Protein AF-A0A367FUD3-F1 (afdb_monomer_lite)

Foldseek 3Di:
DQCLQVVVVVGHDQDDADALVRVLVCCVPRVDQEDEDDDDAEPVVQLVSLVVSDVSNPPDDHAYEYEYQDYDPVCVVPPSPSHQYYDYNPDDSLRVNVRVVCVVVPHRDYDNPPPVPDPDPDDPPDDDDDDPVPDDPVRVVVQCQDACDRNGVHDPD

Secondary structure (DSSP, 8-state):
-HHHHHTTSS-------SSHHHHHHHHHHH--SEEEEEEEEEHHHHHHHHHHHHHHTTTSPPEEEEEEEE--GGGTSS--TT--EEEETT--HHHHHHHHHHHHTT--EE-----S----PPP-TT-PPPPGGG--HHHHHHHTTSSSSSTTS----

Structure (mmCIF, N/CA/C/O backbone):
data_AF-A0A367FUD3-F1
#
_entry.id   AF-A0A367FUD3-F1
#
loop_
_atom_site.group_PDB
_atom_site.id
_atom_site.type_symbol
_atom_site.label_atom_id
_atom_site.label_alt_id
_atom_site.label_comp_id
_atom_site.label_asym_id
_atom_site.label_entity_id
_atom_site.label_seq_id
_atom_site.pdbx_PDB_ins_code
_atom_site.Cartn_x
_atom_site.Cartn_y
_atom_site.Cartn_z
_atom_site.occupancy
_atom_site.B_iso_or_equiv
_atom_site.auth_seq_id
_atom_site.auth_comp_id
_atom_site.auth_asym_id
_atom_site.auth_atom_id
_atom_site.pdbx_PDB_model_num
ATOM 1 N N . MET A 1 1 ? 0.671 11.558 -5.535 1.00 68.06 1 MET A N 1
ATOM 2 C CA . MET A 1 1 ? -0.085 10.307 -5.285 1.00 68.06 1 MET A CA 1
ATOM 3 C C . MET A 1 1 ? -1.572 10.457 -5.593 1.00 68.06 1 MET A C 1
ATOM 5 O O . MET A 1 1 ? -2.072 9.746 -6.448 1.00 68.06 1 MET A O 1
ATOM 9 N N . LYS A 1 2 ? -2.282 11.389 -4.944 1.00 67.62 2 LYS A N 1
ATOM 10 C CA . LYS A 1 2 ? -3.744 11.531 -5.048 1.00 67.62 2 LYS A CA 1
ATOM 11 C C . LYS A 1 2 ? -4.297 11.716 -6.465 1.00 67.62 2 LYS A C 1
ATOM 13 O O . LYS A 1 2 ? -5.156 10.942 -6.870 1.00 67.62 2 LYS A O 1
ATOM 18 N N . GLU A 1 3 ? -3.758 12.665 -7.227 1.00 66.94 3 GLU A N 1
ATOM 19 C CA . GLU A 1 3 ? -4.158 12.931 -8.621 1.00 66.94 3 GLU A CA 1
ATOM 20 C C . GLU A 1 3 ? -3.996 11.678 -9.498 1.00 66.94 3 GLU A C 1
ATOM 22 O O . GLU A 1 3 ? -4.928 11.269 -10.186 1.00 66.94 3 GLU A O 1
ATOM 27 N N . ILE A 1 4 ? -2.857 10.985 -9.358 1.00 69.19 4 ILE A N 1
ATOM 28 C CA . ILE A 1 4 ? -2.559 9.713 -10.033 1.00 69.19 4 ILE A CA 1
ATOM 29 C C . ILE A 1 4 ? -3.634 8.648 -9.761 1.00 69.19 4 ILE A C 1
ATOM 31 O O . ILE A 1 4 ? -3.933 7.867 -10.660 1.00 69.19 4 ILE A O 1
ATOM 35 N N . VAL A 1 5 ? -4.232 8.592 -8.570 1.00 71.12 5 VAL A N 1
ATOM 36 C CA . VAL A 1 5 ? -5.316 7.637 -8.283 1.00 71.12 5 VAL A CA 1
ATOM 37 C C . VAL A 1 5 ? -6.657 8.145 -8.827 1.00 71.12 5 VAL A C 1
ATOM 39 O O . VAL A 1 5 ? -7.367 7.393 -9.490 1.00 71.12 5 VAL A O 1
ATOM 42 N N . GLN A 1 6 ? -6.988 9.420 -8.601 1.00 72.94 6 GLN A N 1
ATOM 43 C CA . GLN A 1 6 ? -8.298 9.997 -8.937 1.00 72.94 6 GLN A CA 1
ATOM 44 C C . GLN A 1 6 ? -8.560 10.122 -10.449 1.00 72.94 6 GLN A C 1
ATOM 46 O O . GLN A 1 6 ? -9.694 9.938 -10.885 1.00 72.94 6 GLN A O 1
ATOM 51 N N . GLU A 1 7 ? -7.527 10.364 -11.263 1.00 70.94 7 GLU A N 1
ATOM 52 C CA . GLU A 1 7 ? -7.611 10.380 -12.737 1.00 70.94 7 GLU A CA 1
ATOM 53 C C . GLU A 1 7 ? -8.183 9.090 -13.352 1.00 70.94 7 GLU A C 1
ATOM 55 O O . GLU A 1 7 ? -8.659 9.107 -14.486 1.00 70.94 7 GLU A O 1
ATOM 60 N N . ALA A 1 8 ? -8.106 7.960 -12.644 1.00 68.06 8 ALA A N 1
ATOM 61 C CA . ALA A 1 8 ? -8.530 6.666 -13.167 1.00 68.06 8 ALA A CA 1
ATOM 62 C C . ALA A 1 8 ? -10.063 6.510 -13.250 1.00 68.06 8 ALA A C 1
ATOM 64 O O . ALA A 1 8 ? -10.551 5.676 -14.012 1.00 68.06 8 ALA A O 1
ATOM 65 N N . GLY A 1 9 ? -10.821 7.308 -12.487 1.00 73.75 9 GLY A N 1
ATOM 66 C CA . GLY A 1 9 ? -12.289 7.312 -12.461 1.00 73.75 9 GLY A CA 1
ATOM 67 C C . GLY A 1 9 ? -12.947 6.133 -11.730 1.00 73.75 9 GLY A C 1
ATOM 68 O O . GLY A 1 9 ? -14.081 6.264 -11.279 1.00 73.75 9 GLY A O 1
ATOM 69 N N . ASP A 1 10 ? -12.243 5.011 -11.562 1.00 80.81 10 ASP A N 1
ATOM 70 C CA . ASP A 1 10 ? -12.687 3.812 -10.838 1.00 80.81 10 ASP A CA 1
ATOM 71 C C . ASP A 1 10 ? -12.160 3.721 -9.393 1.00 80.81 10 ASP A C 1
ATOM 73 O O . ASP A 1 10 ? -12.463 2.764 -8.685 1.00 80.81 10 ASP A O 1
ATOM 77 N N . MET A 1 11 ? -11.382 4.709 -8.937 1.00 84.75 11 MET A N 1
ATOM 78 C CA . MET A 1 11 ? -10.763 4.742 -7.607 1.00 84.75 11 MET A CA 1
ATOM 79 C C . MET A 1 11 ? -10.906 6.120 -6.949 1.00 84.75 11 MET A C 1
ATOM 81 O O . MET A 1 11 ? -10.708 7.154 -7.587 1.00 84.75 11 MET A O 1
ATOM 85 N N . ALA A 1 12 ? -11.197 6.137 -5.645 1.00 87.12 12 ALA A N 1
ATOM 86 C CA . ALA A 1 12 ? -11.347 7.355 -4.851 1.00 87.12 12 ALA A CA 1
ATOM 87 C C . ALA A 1 12 ? -10.403 7.351 -3.640 1.00 87.12 12 ALA A C 1
ATOM 89 O O . ALA A 1 12 ? -10.393 6.414 -2.846 1.00 87.12 12 ALA A O 1
ATOM 90 N N . VAL A 1 13 ? -9.633 8.429 -3.472 1.00 90.69 13 VAL A N 1
ATOM 91 C CA . VAL A 1 13 ? -8.806 8.649 -2.276 1.00 90.69 13 VAL A CA 1
ATOM 92 C C . VAL A 1 13 ? -9.692 9.220 -1.171 1.00 90.69 13 VAL A C 1
ATOM 94 O O . VAL A 1 13 ? -10.106 10.377 -1.252 1.00 90.69 13 VAL A O 1
ATOM 97 N N . THR A 1 14 ? -9.999 8.403 -0.163 1.00 91.94 14 THR A N 1
ATOM 98 C CA . THR A 1 14 ? -10.880 8.762 0.963 1.00 91.94 14 THR A CA 1
ATOM 99 C C . THR A 1 14 ? -10.187 9.608 2.031 1.00 91.94 14 THR A C 1
ATOM 101 O O . THR A 1 14 ? -10.852 10.381 2.717 1.00 91.94 14 THR A O 1
ATOM 104 N N . GLY A 1 15 ? -8.862 9.505 2.152 1.00 90.62 15 GLY A N 1
ATOM 105 C CA . GLY A 1 15 ? -8.055 10.267 3.100 1.00 90.62 15 GLY A CA 1
ATOM 106 C C . GLY A 1 15 ? -6.560 10.201 2.789 1.00 90.62 15 GLY A C 1
ATOM 107 O O . GLY A 1 15 ? -6.121 9.444 1.924 1.00 90.62 15 GLY A O 1
ATOM 108 N N . GLU A 1 16 ? -5.791 11.015 3.504 1.00 91.19 16 GLU A N 1
ATOM 109 C CA . GLU A 1 16 ? -4.328 11.086 3.476 1.00 91.19 16 GLU A CA 1
ATOM 110 C C . GLU A 1 16 ? -3.857 11.179 4.932 1.00 91.19 16 GLU A C 1
ATOM 112 O O . GLU A 1 16 ? -4.490 11.888 5.717 1.00 91.19 16 GLU A O 1
ATOM 117 N N . THR A 1 17 ? -2.795 10.460 5.303 1.00 91.25 17 THR A N 1
ATOM 118 C CA . THR A 1 17 ? -2.336 10.348 6.700 1.00 91.25 17 THR A CA 1
ATOM 119 C C . THR A 1 17 ? -0.822 10.507 6.819 1.00 91.25 17 THR A C 1
ATOM 121 O O . THR A 1 17 ? -0.082 10.150 5.902 1.00 91.25 17 THR A O 1
ATOM 124 N N . THR A 1 18 ? -0.345 11.072 7.934 1.00 88.06 18 THR A N 1
ATOM 125 C CA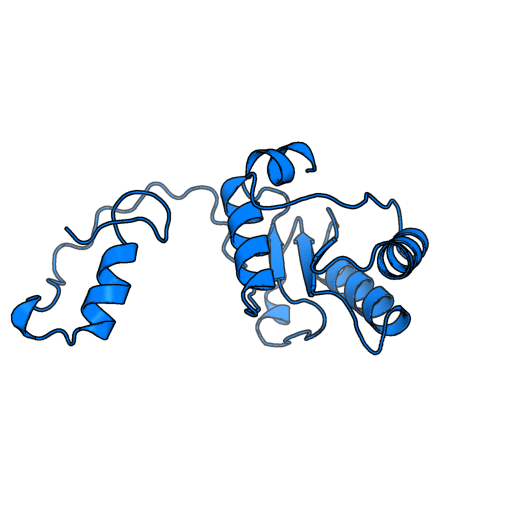 . THR A 1 18 ? 1.074 11.470 8.088 1.00 88.06 18 THR A CA 1
ATOM 126 C C . THR A 1 18 ? 1.943 10.502 8.887 1.00 88.06 18 THR A C 1
ATOM 128 O O . THR A 1 18 ? 3.165 10.539 8.763 1.00 88.06 18 THR A O 1
ATOM 131 N N . ASP A 1 19 ? 1.345 9.650 9.720 1.00 89.12 19 ASP A N 1
ATOM 132 C CA . ASP A 1 19 ? 2.063 8.720 10.600 1.00 89.12 19 ASP A CA 1
ATOM 133 C C . ASP A 1 19 ? 1.232 7.469 10.937 1.00 89.12 19 ASP A C 1
ATOM 135 O O . ASP A 1 19 ? 0.085 7.320 10.512 1.00 89.12 19 ASP A O 1
ATOM 139 N N . THR A 1 20 ? 1.811 6.538 11.704 1.00 89.62 20 THR A N 1
ATOM 140 C CA . THR A 1 20 ? 1.168 5.271 12.086 1.00 89.62 20 THR A CA 1
ATOM 141 C C . THR A 1 20 ? -0.135 5.462 12.871 1.00 89.62 20 THR A C 1
ATOM 143 O O . THR A 1 20 ? -1.104 4.755 12.609 1.00 89.62 20 THR A O 1
ATOM 146 N N . ALA A 1 21 ? -0.170 6.373 13.847 1.00 91.31 21 ALA A N 1
ATOM 147 C CA . ALA A 1 21 ? -1.327 6.575 14.718 1.00 91.31 21 ALA A CA 1
ATOM 148 C C . ALA A 1 21 ? -2.455 7.299 13.975 1.00 91.31 21 ALA A C 1
ATOM 150 O O . ALA A 1 21 ? -3.621 6.916 14.091 1.00 91.31 21 ALA A O 1
ATOM 151 N N . ASP A 1 22 ? -2.097 8.284 13.152 1.00 93.44 22 ASP A N 1
ATOM 152 C CA . ASP A 1 22 ? -3.022 8.943 12.236 1.00 93.44 22 ASP A CA 1
ATOM 153 C C . ASP A 1 22 ? -3.593 7.965 11.195 1.00 93.44 22 ASP A C 1
ATOM 155 O O . ASP A 1 22 ? -4.796 7.950 10.950 1.00 93.44 22 ASP A O 1
ATOM 159 N N . THR A 1 23 ? -2.770 7.051 10.671 1.00 93.12 23 THR A N 1
ATOM 160 C CA . THR A 1 23 ? -3.212 5.984 9.757 1.00 93.12 23 THR A CA 1
ATOM 161 C C . THR A 1 23 ? -4.172 5.005 10.436 1.00 93.12 23 THR A C 1
ATOM 163 O O . THR A 1 23 ? -5.208 4.669 9.866 1.00 93.12 23 THR A O 1
ATOM 166 N N . ILE A 1 24 ? -3.897 4.591 11.677 1.00 93.81 24 ILE A N 1
ATOM 167 C CA . ILE A 1 24 ? -4.809 3.743 12.464 1.00 93.81 24 ILE A CA 1
ATOM 168 C C . ILE A 1 24 ? -6.160 4.445 12.690 1.00 93.81 24 ILE A C 1
ATOM 170 O O . ILE A 1 24 ? -7.206 3.804 12.575 1.00 93.81 24 ILE A O 1
ATOM 174 N N . ARG A 1 25 ? -6.159 5.757 12.969 1.00 94.19 25 ARG A N 1
ATOM 175 C CA . ARG A 1 25 ? -7.384 6.568 13.057 1.00 94.19 25 ARG A CA 1
ATOM 176 C C . ARG A 1 25 ? -8.114 6.621 11.714 1.00 94.19 25 ARG A C 1
ATOM 178 O O . ARG A 1 25 ? -9.277 6.244 11.655 1.00 94.19 25 ARG A O 1
ATOM 185 N N . GLY A 1 26 ? -7.429 7.007 10.637 1.00 94.31 26 GLY A N 1
ATOM 186 C CA . GLY A 1 26 ? -8.008 7.106 9.296 1.00 94.31 26 GLY A CA 1
ATOM 187 C C . GLY A 1 26 ? -8.626 5.793 8.810 1.00 94.31 26 GLY A C 1
ATOM 188 O O . GLY A 1 26 ? -9.702 5.808 8.222 1.00 94.31 26 GLY A O 1
ATOM 189 N N . ILE A 1 27 ? -8.018 4.643 9.124 1.00 95.00 27 ILE A N 1
ATOM 190 C CA . ILE A 1 27 ? -8.601 3.328 8.821 1.00 95.00 27 ILE A CA 1
ATOM 191 C C . ILE A 1 27 ? -9.906 3.101 9.597 1.00 95.00 27 ILE A C 1
ATOM 193 O O . ILE A 1 27 ? -10.892 2.663 9.006 1.00 95.00 27 ILE A O 1
ATOM 197 N N . ARG A 1 28 ? -9.928 3.403 10.902 1.00 93.62 28 ARG A N 1
ATOM 198 C CA . ARG A 1 28 ? -11.116 3.228 11.758 1.00 93.62 28 ARG A CA 1
ATOM 199 C C . ARG A 1 28 ? -12.259 4.171 11.352 1.00 93.62 28 ARG A C 1
ATOM 201 O O . ARG A 1 28 ? -13.405 3.733 11.311 1.00 93.62 28 ARG A O 1
ATOM 208 N N . ASP A 1 29 ? -11.944 5.417 11.001 1.00 94.38 29 ASP A N 1
ATOM 209 C CA . ASP A 1 29 ? -12.929 6.460 10.685 1.00 94.38 29 ASP A CA 1
ATOM 210 C C . ASP A 1 29 ? -13.456 6.377 9.237 1.00 94.38 29 ASP A C 1
ATOM 212 O O . ASP A 1 29 ? -14.630 6.655 8.994 1.00 94.38 29 ASP A O 1
ATOM 216 N N . LEU A 1 30 ? -12.610 5.994 8.268 1.00 93.75 30 LEU A N 1
ATOM 217 C CA . LEU A 1 30 ? -12.943 5.995 6.832 1.00 93.75 30 LEU A CA 1
ATOM 218 C C . LEU A 1 30 ? -13.220 4.599 6.252 1.00 93.75 30 LEU A C 1
ATOM 220 O O . LEU A 1 30 ? -13.741 4.509 5.143 1.00 93.75 30 LEU A O 1
ATOM 224 N N . SER A 1 31 ? -12.861 3.522 6.964 1.00 92.06 31 SER A N 1
ATOM 225 C CA . SER A 1 31 ? -12.999 2.120 6.518 1.00 92.06 31 SER A CA 1
ATOM 226 C C . SER A 1 31 ? -12.535 1.855 5.065 1.00 92.06 31 SER A C 1
ATOM 228 O O . SER A 1 31 ? -13.301 1.301 4.273 1.00 92.06 31 SER A O 1
ATOM 230 N N . PRO A 1 32 ? -11.305 2.253 4.675 1.00 93.25 32 PRO A N 1
ATOM 231 C CA . PRO A 1 32 ? -10.805 2.067 3.315 1.00 93.25 32 PRO A CA 1
ATOM 232 C C . PRO A 1 32 ? -10.607 0.580 2.985 1.00 93.25 32 PRO A C 1
ATOM 234 O O . PRO A 1 32 ? -10.203 -0.202 3.840 1.00 93.25 32 PRO A O 1
ATOM 237 N N . GLU A 1 33 ? -10.812 0.187 1.726 1.00 90.94 33 GLU A N 1
ATOM 238 C CA . GLU A 1 33 ? -10.506 -1.179 1.265 1.00 90.94 33 GLU A CA 1
ATOM 239 C C . GLU A 1 33 ? -8.993 -1.437 1.178 1.00 90.94 33 GLU A C 1
ATOM 241 O O . GLU A 1 33 ? -8.513 -2.536 1.474 1.00 90.94 33 GLU A O 1
ATOM 246 N N . ILE A 1 34 ? -8.241 -0.415 0.751 1.00 92.25 34 ILE A N 1
ATOM 247 C CA . ILE A 1 34 ? -6.805 -0.471 0.469 1.00 92.25 34 ILE A CA 1
ATOM 248 C C . ILE A 1 34 ? -6.115 0.734 1.109 1.00 92.25 34 ILE A C 1
ATOM 250 O O . ILE A 1 34 ? -6.594 1.862 0.999 1.00 92.25 34 ILE A O 1
ATOM 254 N N . VAL A 1 35 ? -4.960 0.499 1.732 1.00 93.88 35 VAL A N 1
ATOM 255 C CA . VAL A 1 35 ? -4.078 1.537 2.280 1.00 93.88 35 VAL A CA 1
ATOM 256 C C . VAL A 1 35 ? -2.729 1.460 1.578 1.00 93.88 35 VAL A C 1
ATOM 258 O O . VAL A 1 35 ? -2.054 0.434 1.630 1.00 93.88 35 VAL A O 1
ATOM 261 N N . VAL A 1 36 ? -2.324 2.552 0.931 1.00 91.38 36 VAL A N 1
ATOM 262 C CA . VAL A 1 36 ? -1.001 2.673 0.305 1.00 91.38 36 VAL A CA 1
ATOM 263 C C . VAL A 1 36 ? -0.041 3.294 1.319 1.00 91.38 36 VAL A C 1
ATOM 265 O O . VAL A 1 36 ? -0.261 4.421 1.754 1.00 91.38 36 VAL A O 1
ATOM 268 N N . THR A 1 37 ? 1.004 2.568 1.718 1.00 87.56 37 THR A N 1
ATOM 269 C CA . THR A 1 37 ? 1.973 3.006 2.736 1.00 87.56 37 THR A CA 1
ATOM 270 C C . THR A 1 37 ? 3.316 3.349 2.100 1.00 87.56 37 THR A C 1
ATOM 272 O O . THR A 1 37 ? 3.950 2.480 1.502 1.00 87.56 37 THR A O 1
ATOM 275 N N . GLY A 1 38 ? 3.783 4.584 2.277 1.00 74.56 38 GLY A N 1
ATOM 276 C CA . GLY A 1 38 ? 5.118 5.021 1.860 1.00 74.56 38 GLY A CA 1
ATOM 277 C C . GLY A 1 38 ? 5.130 6.425 1.240 1.00 74.56 38 GLY A C 1
ATOM 278 O O . GLY A 1 38 ? 4.101 7.105 1.248 1.00 74.56 38 GLY A O 1
ATOM 279 N N . PRO A 1 39 ? 6.272 6.871 0.685 1.00 70.50 39 PRO A N 1
ATOM 280 C CA . PRO A 1 39 ? 7.528 6.126 0.555 1.00 70.50 39 PRO A CA 1
ATOM 281 C C . PRO A 1 39 ? 8.184 5.824 1.910 1.00 70.50 39 PRO A C 1
ATOM 283 O O . PRO A 1 39 ? 8.154 6.652 2.819 1.00 70.50 39 PRO A O 1
ATOM 286 N N . LEU A 1 40 ? 8.787 4.643 2.032 1.00 74.75 40 LEU A N 1
ATOM 287 C CA . LEU A 1 40 ? 9.702 4.282 3.116 1.00 74.75 40 LEU A CA 1
ATOM 288 C C . LEU A 1 40 ? 10.988 3.705 2.510 1.00 74.75 40 LEU A C 1
ATOM 290 O O . LEU A 1 40 ? 10.953 3.023 1.485 1.00 74.75 40 LEU A O 1
ATOM 294 N N . THR A 1 41 ? 12.122 3.995 3.149 1.00 66.50 41 THR A N 1
ATOM 295 C CA . THR A 1 41 ? 13.460 3.752 2.588 1.00 66.50 41 THR A CA 1
ATOM 296 C C . THR A 1 41 ? 13.745 2.272 2.323 1.00 66.50 41 THR A C 1
ATOM 298 O O . THR A 1 41 ? 14.427 1.940 1.356 1.00 66.50 41 THR A O 1
ATOM 301 N N . ASP A 1 42 ? 13.227 1.380 3.172 1.00 76.25 42 ASP A N 1
ATOM 302 C CA . ASP A 1 42 ? 13.492 -0.058 3.111 1.00 76.25 42 ASP A CA 1
ATOM 303 C C . ASP A 1 42 ? 12.208 -0.900 3.210 1.00 76.25 42 ASP A C 1
ATOM 305 O O . ASP A 1 42 ? 11.200 -0.517 3.822 1.00 76.25 42 ASP A O 1
ATOM 309 N N . CYS A 1 43 ? 12.264 -2.089 2.616 1.00 79.00 43 CYS A N 1
ATOM 310 C CA . CYS A 1 43 ? 11.222 -3.103 2.687 1.00 79.00 43 CYS A CA 1
ATOM 311 C C . CYS A 1 43 ? 10.935 -3.559 4.131 1.00 79.00 43 CYS A C 1
ATOM 313 O O . CYS A 1 43 ? 9.771 -3.684 4.515 1.00 79.00 43 CYS A O 1
ATOM 315 N N . ALA A 1 44 ? 11.970 -3.727 4.959 1.00 82.56 44 ALA A N 1
ATOM 316 C CA . ALA A 1 44 ? 11.848 -4.157 6.349 1.00 82.56 44 ALA A CA 1
ATOM 317 C C . ALA A 1 44 ? 11.029 -3.173 7.201 1.00 82.56 44 ALA A C 1
ATOM 319 O O . ALA A 1 44 ? 10.113 -3.590 7.914 1.00 82.56 44 ALA A O 1
ATOM 320 N N . ASP A 1 45 ? 11.313 -1.872 7.088 1.00 84.44 45 ASP A N 1
ATOM 321 C CA . ASP A 1 45 ? 10.584 -0.817 7.805 1.00 84.44 45 ASP A CA 1
ATOM 322 C C . ASP A 1 45 ? 9.128 -0.719 7.328 1.00 84.44 45 ASP A C 1
ATOM 324 O O . ASP A 1 45 ? 8.212 -0.525 8.130 1.00 84.44 45 ASP A O 1
ATOM 328 N N . SER A 1 46 ? 8.902 -0.922 6.028 1.00 84.62 46 SER A N 1
ATOM 329 C CA . SER A 1 46 ? 7.569 -0.922 5.415 1.00 84.62 46 SER A CA 1
ATOM 330 C C . SER A 1 46 ? 6.702 -2.077 5.919 1.00 84.62 46 SER A C 1
ATOM 332 O O . SER A 1 46 ? 5.567 -1.865 6.350 1.00 84.62 46 SER A O 1
ATOM 334 N N . ILE A 1 47 ? 7.259 -3.290 5.943 1.00 86.69 47 ILE A N 1
ATOM 335 C CA . ILE A 1 47 ? 6.629 -4.487 6.515 1.00 86.69 47 ILE A CA 1
ATOM 336 C C . ILE A 1 47 ? 6.339 -4.275 8.007 1.00 86.69 47 ILE A C 1
ATOM 338 O O . ILE A 1 47 ? 5.221 -4.517 8.463 1.00 86.69 47 ILE A O 1
ATOM 342 N N . ALA A 1 48 ? 7.310 -3.772 8.777 1.00 87.88 48 ALA A N 1
ATOM 343 C CA . ALA A 1 48 ? 7.142 -3.518 10.207 1.00 87.88 48 ALA A CA 1
ATOM 344 C C . ALA A 1 48 ? 6.040 -2.478 10.495 1.00 87.88 48 ALA A C 1
ATOM 346 O O . ALA A 1 48 ? 5.242 -2.661 11.420 1.00 87.88 48 ALA A O 1
ATOM 347 N N . ALA A 1 49 ? 5.952 -1.418 9.684 1.00 88.44 49 ALA A N 1
ATOM 348 C CA . ALA A 1 49 ? 4.896 -0.416 9.773 1.00 88.44 49 ALA A CA 1
ATOM 349 C C . ALA A 1 49 ? 3.513 -1.012 9.462 1.00 88.44 49 ALA A C 1
ATOM 351 O O . ALA A 1 49 ? 2.590 -0.838 10.261 1.00 88.44 49 ALA A O 1
ATOM 352 N N . VAL A 1 50 ? 3.375 -1.762 8.360 1.00 90.94 50 VAL A N 1
ATOM 353 C CA . VAL A 1 50 ? 2.117 -2.432 7.984 1.00 90.94 50 VAL A CA 1
ATOM 354 C C . VAL A 1 50 ? 1.646 -3.382 9.083 1.00 90.94 50 VAL A C 1
ATOM 356 O O . VAL A 1 50 ? 0.505 -3.272 9.527 1.00 90.94 50 VAL A O 1
ATOM 359 N N . ARG A 1 51 ? 2.521 -4.257 9.591 1.00 90.12 51 ARG A N 1
ATOM 360 C CA . ARG A 1 51 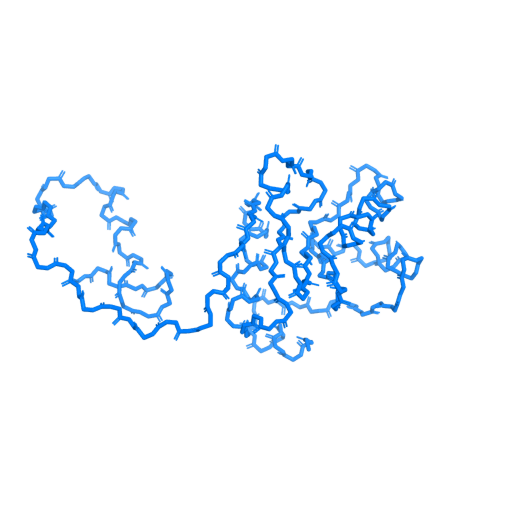? 2.184 -5.223 10.654 1.00 90.12 51 ARG A CA 1
ATOM 361 C C . ARG A 1 51 ? 1.715 -4.536 11.936 1.00 90.12 51 ARG A C 1
ATOM 363 O O . ARG A 1 51 ? 0.722 -4.951 12.533 1.00 90.12 51 ARG A O 1
ATOM 370 N N . LYS A 1 52 ? 2.378 -3.444 12.335 1.00 91.44 52 LYS A N 1
ATOM 371 C CA . LYS A 1 52 ? 1.975 -2.633 13.494 1.00 91.44 52 LYS A CA 1
ATOM 372 C C . LYS A 1 52 ? 0.584 -2.015 13.308 1.00 91.44 52 LYS A C 1
ATOM 374 O O . LYS A 1 52 ? -0.202 -2.013 14.251 1.00 91.44 52 LYS A O 1
ATOM 379 N N . ILE A 1 53 ? 0.270 -1.511 12.113 1.00 92.25 53 ILE A N 1
ATOM 380 C CA . ILE A 1 53 ? -1.057 -0.958 11.806 1.00 92.25 53 ILE A CA 1
ATOM 381 C C . ILE A 1 53 ? -2.103 -2.080 11.797 1.00 92.25 53 ILE A C 1
ATOM 383 O O . ILE A 1 53 ? -3.118 -1.963 12.476 1.00 92.25 53 ILE A O 1
ATOM 387 N N . ALA A 1 54 ? -1.850 -3.180 11.084 1.00 91.38 54 ALA A N 1
ATOM 388 C CA . ALA A 1 54 ? -2.769 -4.308 10.930 1.00 91.38 54 ALA A CA 1
ATOM 389 C C . ALA A 1 54 ? -3.153 -4.972 12.267 1.00 91.38 54 ALA A C 1
ATOM 391 O O . ALA A 1 54 ? -4.318 -5.329 12.465 1.00 91.38 54 ALA A O 1
ATOM 392 N N . ALA A 1 55 ? -2.213 -5.074 13.213 1.00 91.50 55 ALA A N 1
ATOM 393 C CA . ALA A 1 55 ? -2.493 -5.526 14.576 1.00 91.50 55 ALA A CA 1
ATOM 394 C C . ALA A 1 55 ? -3.484 -4.596 15.309 1.00 91.50 55 ALA A C 1
ATOM 396 O O . ALA A 1 55 ? -4.419 -5.067 15.951 1.00 91.50 55 ALA A O 1
ATOM 397 N N . GLU A 1 56 ? -3.329 -3.278 15.157 1.00 93.06 56 GLU A N 1
ATOM 398 C CA . GLU A 1 56 ? -4.186 -2.253 15.772 1.00 93.06 56 GLU A CA 1
ATOM 399 C C . GLU A 1 56 ? -5.570 -2.113 15.105 1.00 93.06 56 GLU A C 1
ATOM 401 O O . GLU A 1 56 ? -6.523 -1.676 15.752 1.00 93.06 56 GLU A O 1
ATOM 406 N N . VAL A 1 57 ? -5.725 -2.478 13.828 1.00 90.69 57 VAL A N 1
ATOM 407 C CA . VAL A 1 57 ? -7.021 -2.436 13.105 1.00 90.69 57 VAL A CA 1
ATOM 408 C C . VAL A 1 57 ? -7.671 -3.819 12.927 1.00 90.69 57 VAL A C 1
ATOM 410 O O . VAL A 1 57 ? -8.666 -3.980 12.217 1.00 90.69 57 VAL A O 1
ATOM 413 N N . SER A 1 58 ? -7.137 -4.838 13.600 1.00 83.31 58 SER A N 1
ATOM 414 C CA . SER A 1 58 ? -7.745 -6.169 13.675 1.00 83.31 58 SER A CA 1
ATOM 415 C C . SER A 1 58 ? -9.113 -6.131 14.388 1.00 83.31 58 SER A C 1
ATOM 417 O O . SER A 1 58 ? -9.320 -5.305 15.275 1.00 83.31 58 SER A O 1
ATOM 419 N N . PRO A 1 59 ? -10.077 -7.010 14.034 1.00 83.75 59 PRO A N 1
ATOM 420 C CA . PRO A 1 59 ? -9.944 -8.205 13.194 1.00 83.75 59 PRO A CA 1
ATOM 421 C C . PRO A 1 59 ? -10.268 -7.990 11.702 1.00 83.75 59 PRO A C 1
ATOM 423 O O . PRO A 1 59 ? -10.448 -8.969 10.980 1.00 83.75 59 PRO A O 1
ATOM 426 N N . ARG A 1 60 ? -10.400 -6.743 11.228 1.00 83.81 60 ARG A N 1
ATOM 427 C CA . ARG A 1 60 ? -10.686 -6.431 9.814 1.00 83.81 60 ARG A CA 1
ATOM 428 C C . ARG A 1 60 ? -9.704 -5.385 9.267 1.00 83.81 60 ARG A C 1
ATOM 430 O O . ARG A 1 60 ? -10.118 -4.259 8.995 1.00 83.81 60 ARG A O 1
ATOM 437 N N . PRO A 1 61 ? -8.413 -5.736 9.119 1.00 88.12 61 PRO A N 1
ATOM 438 C CA . PRO A 1 61 ? -7.459 -4.860 8.458 1.00 88.12 61 PRO A CA 1
ATOM 439 C C . PRO A 1 61 ? -7.837 -4.632 6.981 1.00 88.12 61 PRO A C 1
ATOM 441 O O . PRO A 1 61 ? -8.388 -5.537 6.345 1.00 88.12 61 PRO A O 1
ATOM 444 N N . PRO A 1 62 ? -7.518 -3.453 6.419 1.00 92.25 62 PRO A N 1
ATOM 445 C CA . PRO A 1 62 ? -7.564 -3.218 4.981 1.00 92.25 62 PRO A CA 1
ATOM 446 C C . PRO A 1 62 ? -6.419 -3.967 4.284 1.00 92.25 62 PRO A C 1
ATOM 448 O O . PRO A 1 62 ? -5.513 -4.498 4.931 1.00 92.25 62 PRO A O 1
ATOM 451 N N . ARG A 1 63 ? -6.414 -3.977 2.950 1.00 91.75 63 ARG A N 1
ATOM 452 C CA . ARG A 1 63 ? -5.280 -4.499 2.173 1.00 91.75 63 ARG A CA 1
ATOM 453 C C . ARG A 1 63 ? -4.179 -3.447 2.084 1.00 91.75 63 ARG A C 1
ATOM 455 O O . ARG A 1 63 ? -4.432 -2.333 1.633 1.00 91.75 63 ARG A O 1
ATOM 462 N N . PHE A 1 64 ? -2.956 -3.789 2.470 1.00 92.12 64 PHE A N 1
ATOM 463 C CA . PHE A 1 64 ? -1.835 -2.849 2.417 1.00 92.12 64 PHE A CA 1
ATOM 464 C C . PHE A 1 64 ? -1.030 -2.975 1.117 1.00 92.12 64 PHE A C 1
ATOM 466 O O . PHE A 1 64 ? -0.727 -4.085 0.676 1.00 92.12 64 PHE A O 1
ATOM 473 N N . LEU A 1 65 ? -0.676 -1.826 0.532 1.00 91.00 65 LEU A N 1
ATOM 474 C CA . LEU A 1 65 ? 0.245 -1.680 -0.596 1.00 91.00 65 LEU A CA 1
ATOM 475 C C . LEU A 1 65 ? 1.472 -0.879 -0.148 1.00 91.00 65 LEU A C 1
ATOM 477 O O . LEU A 1 65 ? 1.383 0.337 0.018 1.00 91.00 65 LEU A O 1
ATOM 481 N N . ALA A 1 66 ? 2.608 -1.540 0.041 1.00 89.50 66 ALA A N 1
ATOM 482 C CA . ALA A 1 66 ? 3.855 -0.883 0.419 1.00 89.50 66 ALA A CA 1
ATOM 483 C C . ALA A 1 66 ? 4.572 -0.262 -0.794 1.00 89.50 66 ALA A C 1
ATOM 485 O O . ALA A 1 66 ? 4.636 -0.879 -1.858 1.00 89.50 66 ALA A O 1
ATOM 486 N N . LEU A 1 67 ? 5.129 0.942 -0.620 1.00 87.50 67 LEU A N 1
ATOM 487 C CA . LEU A 1 67 ? 5.976 1.637 -1.595 1.00 87.50 67 LEU A CA 1
ATOM 488 C C . LEU A 1 67 ? 7.392 1.811 -1.032 1.00 87.50 67 LEU A C 1
ATOM 490 O O . LEU A 1 67 ? 7.579 2.560 -0.070 1.00 87.50 67 LEU A O 1
ATOM 494 N N . VAL A 1 68 ? 8.370 1.139 -1.646 1.00 84.62 68 VAL A N 1
ATOM 495 C CA . VAL A 1 68 ? 9.749 1.026 -1.129 1.00 84.62 68 VAL A CA 1
ATOM 496 C C . VAL A 1 68 ? 10.795 1.562 -2.107 1.00 84.62 68 VAL A C 1
ATOM 498 O O . VAL A 1 68 ? 10.643 1.411 -3.319 1.00 84.62 68 VAL A O 1
ATOM 501 N N . ASP A 1 69 ? 11.866 2.181 -1.610 1.00 80.81 69 ASP A N 1
ATOM 502 C CA . ASP A 1 69 ? 12.996 2.571 -2.472 1.00 80.81 69 ASP A CA 1
ATOM 503 C C . ASP A 1 69 ? 13.891 1.362 -2.814 1.00 80.81 69 ASP A C 1
ATOM 505 O O . ASP A 1 69 ? 14.435 1.273 -3.918 1.00 80.81 69 ASP A O 1
ATOM 509 N N . ALA A 1 70 ? 14.005 0.401 -1.889 1.00 75.00 70 ALA A N 1
ATOM 510 C CA . ALA A 1 70 ? 14.793 -0.821 -2.032 1.00 75.00 70 ALA A CA 1
ATOM 511 C C . ALA A 1 70 ? 14.002 -2.087 -1.651 1.00 75.00 70 ALA A C 1
ATOM 513 O O . ALA A 1 70 ? 13.179 -2.085 -0.735 1.00 75.00 70 ALA A O 1
ATOM 514 N N . TRP A 1 71 ? 14.301 -3.194 -2.339 1.00 76.06 71 TRP A N 1
ATOM 515 C CA . TRP A 1 71 ? 13.777 -4.533 -2.054 1.00 76.06 71 TRP A CA 1
ATOM 516 C C . TRP A 1 71 ? 14.906 -5.455 -1.582 1.00 76.06 71 TRP A C 1
ATOM 518 O O . TRP A 1 71 ? 15.979 -5.476 -2.187 1.00 76.06 71 TRP A O 1
ATOM 528 N N . ASP A 1 72 ? 14.640 -6.258 -0.550 1.00 74.12 72 ASP A N 1
ATOM 529 C CA . ASP A 1 72 ? 15.534 -7.315 -0.069 1.00 74.12 72 ASP A CA 1
ATOM 530 C C . ASP A 1 72 ? 14.927 -8.691 -0.396 1.00 74.12 72 ASP A C 1
ATOM 532 O O . ASP A 1 72 ? 13.789 -9.001 -0.031 1.00 74.12 72 ASP A O 1
ATOM 536 N N . ALA A 1 73 ? 15.706 -9.533 -1.080 1.00 72.81 73 ALA A N 1
ATOM 537 C CA . ALA A 1 73 ? 15.296 -10.857 -1.539 1.00 72.81 73 ALA A CA 1
ATOM 538 C C . ALA A 1 73 ? 14.873 -11.813 -0.406 1.00 72.81 73 ALA A C 1
ATOM 540 O O . ALA A 1 73 ? 14.106 -12.737 -0.667 1.00 72.81 73 ALA A O 1
ATOM 541 N N . ARG A 1 74 ? 15.282 -11.577 0.851 1.00 74.69 74 ARG A N 1
ATOM 542 C CA . ARG A 1 74 ? 14.832 -12.353 2.031 1.00 74.69 74 ARG A CA 1
ATOM 543 C C . ARG A 1 74 ? 13.305 -12.422 2.197 1.00 74.69 74 ARG A C 1
ATOM 545 O O . ARG A 1 74 ? 12.793 -13.347 2.827 1.00 74.69 74 ARG A O 1
ATOM 552 N N . TYR A 1 75 ? 12.586 -11.437 1.656 1.00 71.69 75 TYR A N 1
ATOM 553 C CA . TYR A 1 75 ? 11.129 -11.328 1.735 1.00 71.69 75 TYR A CA 1
ATOM 554 C C . TYR A 1 75 ? 10.402 -12.065 0.597 1.00 71.69 75 TYR A C 1
ATOM 556 O O . TYR A 1 75 ? 9.177 -12.063 0.558 1.00 71.69 75 TYR A O 1
ATOM 564 N N . LEU A 1 76 ? 11.130 -12.739 -0.305 1.00 67.69 76 LEU A N 1
ATOM 565 C CA . LEU A 1 76 ? 10.545 -13.670 -1.280 1.00 67.69 76 LEU A CA 1
ATOM 566 C C . LEU A 1 76 ? 10.083 -14.971 -0.604 1.00 67.69 76 LEU A C 1
ATOM 568 O O . LEU A 1 76 ? 8.979 -15.441 -0.861 1.00 67.69 76 LEU A O 1
ATOM 572 N N . ASP A 1 77 ? 10.911 -15.518 0.293 1.00 64.75 77 ASP A N 1
ATOM 573 C CA . ASP A 1 77 ? 10.642 -16.776 1.008 1.00 64.75 77 ASP A CA 1
ATOM 574 C C . ASP A 1 77 ? 9.849 -16.575 2.317 1.00 64.75 77 ASP A C 1
ATOM 576 O O . ASP A 1 77 ? 9.399 -17.542 2.933 1.00 64.75 77 ASP A O 1
ATOM 580 N N . THR A 1 78 ? 9.663 -15.320 2.744 1.00 68.12 78 THR A N 1
ATOM 581 C CA . THR A 1 78 ? 8.938 -14.939 3.969 1.00 68.12 78 THR A CA 1
ATOM 582 C C . THR A 1 78 ? 7.679 -14.138 3.605 1.00 68.12 78 THR A C 1
ATOM 584 O O . THR A 1 78 ? 7.735 -12.908 3.578 1.00 68.12 78 THR A O 1
ATOM 587 N N . PRO A 1 79 ? 6.541 -14.790 3.298 1.00 67.00 79 PRO A N 1
ATOM 588 C CA . PRO A 1 79 ? 5.301 -14.086 2.987 1.00 67.00 79 PRO A CA 1
ATOM 589 C C . PRO A 1 79 ? 4.711 -13.438 4.248 1.00 67.00 79 PRO A C 1
ATOM 591 O O . PRO A 1 79 ? 4.323 -14.129 5.189 1.00 67.00 79 PRO A O 1
ATOM 594 N N . GLU A 1 80 ? 4.617 -12.111 4.245 1.00 78.00 80 GLU A N 1
ATOM 595 C CA . GLU A 1 80 ? 4.032 -11.295 5.316 1.00 78.00 80 GLU A CA 1
ATOM 596 C C . GLU A 1 80 ? 2.542 -11.049 4.982 1.00 78.00 80 GLU A C 1
ATOM 598 O O . GLU A 1 80 ? 2.247 -10.210 4.128 1.00 78.00 80 GLU A O 1
ATOM 603 N N . PRO A 1 81 ? 1.580 -11.798 5.563 1.00 74.62 81 PRO A N 1
ATOM 604 C CA . PRO A 1 81 ? 0.193 -11.846 5.079 1.00 74.62 81 PRO A CA 1
ATOM 605 C C . PRO A 1 81 ? -0.584 -10.529 5.233 1.00 74.62 81 PRO A C 1
ATOM 607 O O . PRO A 1 81 ? -1.607 -10.344 4.575 1.00 74.62 81 PRO A O 1
ATOM 610 N N . GLU A 1 82 ? -0.117 -9.615 6.083 1.00 81.94 82 GLU A N 1
ATOM 611 C CA . GLU A 1 82 ? -0.651 -8.261 6.221 1.00 81.94 82 GLU A CA 1
ATOM 612 C C . GLU A 1 82 ? -0.290 -7.364 5.018 1.00 81.94 82 GLU A C 1
ATOM 614 O O . GLU A 1 82 ? -1.041 -6.446 4.682 1.00 81.94 82 GLU A O 1
ATOM 619 N N . VAL A 1 83 ? 0.829 -7.637 4.335 1.00 83.69 83 VAL A N 1
ATOM 620 C CA . VAL A 1 83 ? 1.268 -6.913 3.132 1.00 83.69 83 VAL A CA 1
ATOM 621 C C . VAL A 1 83 ? 0.668 -7.590 1.901 1.00 83.69 83 VAL A C 1
ATOM 623 O O . VAL A 1 83 ? 1.226 -8.525 1.332 1.00 83.69 83 VAL A O 1
ATOM 626 N N . GLY A 1 84 ? -0.496 -7.104 1.468 1.00 83.69 84 GLY A N 1
ATOM 627 C CA . GLY A 1 84 ? -1.149 -7.610 0.261 1.00 83.69 84 GLY A CA 1
ATOM 628 C C . GLY A 1 84 ? -0.342 -7.328 -1.010 1.00 83.69 84 GLY A C 1
ATOM 629 O O . GLY A 1 84 ? -0.314 -8.151 -1.921 1.00 83.69 84 GLY A O 1
ATOM 630 N N . GLY A 1 85 ? 0.315 -6.171 -1.087 1.00 86.31 85 GLY A N 1
ATOM 631 C CA . GLY A 1 85 ? 1.088 -5.758 -2.253 1.00 86.31 85 GLY A CA 1
ATOM 632 C C . GLY A 1 85 ? 2.340 -4.983 -1.874 1.00 86.31 85 GLY A C 1
ATOM 633 O O . GLY A 1 85 ? 2.351 -4.252 -0.883 1.00 86.31 85 GLY A O 1
ATOM 634 N N . LEU A 1 86 ? 3.374 -5.079 -2.705 1.00 85.38 86 LEU A N 1
ATOM 635 C CA . LEU A 1 86 ? 4.534 -4.194 -2.632 1.00 85.38 86 LEU A CA 1
ATOM 636 C C . LEU A 1 86 ? 4.986 -3.773 -4.033 1.00 85.38 86 LEU A C 1
ATOM 638 O O . LEU A 1 86 ? 5.059 -4.596 -4.947 1.00 85.38 86 LEU A O 1
ATOM 642 N N . LEU A 1 87 ? 5.285 -2.481 -4.167 1.00 86.00 87 LEU A N 1
ATOM 643 C CA . LEU A 1 87 ? 5.794 -1.795 -5.352 1.00 86.00 87 LEU A CA 1
ATOM 644 C C . LEU A 1 87 ? 7.006 -0.930 -4.980 1.00 86.00 87 LEU A C 1
ATOM 646 O O . LEU A 1 87 ? 7.211 -0.578 -3.819 1.00 86.00 87 LEU A O 1
ATOM 650 N N . TYR A 1 88 ? 7.767 -0.518 -5.990 1.00 85.38 88 TYR A N 1
ATOM 651 C CA . TYR A 1 88 ? 8.787 0.514 -5.823 1.00 85.38 88 TYR A CA 1
ATOM 652 C C . TYR A 1 88 ? 8.177 1.924 -5.809 1.00 85.38 88 TYR A C 1
ATOM 654 O O . TYR A 1 88 ? 7.176 2.192 -6.474 1.00 85.38 88 TYR A O 1
ATOM 662 N N . THR A 1 89 ? 8.815 2.857 -5.105 1.00 84.00 89 THR A N 1
ATOM 663 C CA . THR A 1 89 ? 8.435 4.287 -5.052 1.00 84.00 89 THR A CA 1
ATOM 664 C C . THR A 1 89 ? 8.484 4.994 -6.408 1.00 84.00 89 THR A C 1
ATOM 666 O O . THR A 1 89 ? 7.760 5.965 -6.624 1.00 84.00 89 THR A O 1
ATOM 669 N N . ASN A 1 90 ? 9.314 4.501 -7.331 1.00 82.69 90 ASN A N 1
ATOM 670 C CA . ASN A 1 90 ? 9.458 5.011 -8.695 1.00 82.69 90 ASN A CA 1
ATOM 671 C C . ASN A 1 90 ? 8.478 4.382 -9.709 1.00 82.69 90 ASN A C 1
ATOM 673 O O . ASN A 1 90 ? 8.575 4.685 -10.902 1.00 82.69 90 ASN A O 1
ATOM 677 N N . ALA A 1 91 ? 7.556 3.522 -9.256 1.00 83.12 91 ALA A N 1
ATOM 678 C CA . ALA A 1 91 ? 6.540 2.909 -10.104 1.00 83.12 91 ALA A CA 1
ATOM 679 C C . ALA A 1 91 ? 5.666 3.972 -10.788 1.00 83.12 91 ALA A C 1
ATOM 681 O O . ALA A 1 91 ? 5.320 5.007 -10.211 1.00 83.12 91 ALA A O 1
ATOM 682 N N . SER A 1 92 ? 5.290 3.715 -12.038 1.00 84.19 92 SER A N 1
ATOM 683 C CA . SER A 1 92 ? 4.454 4.632 -12.807 1.00 84.19 92 SER A CA 1
ATOM 684 C C . SER A 1 92 ? 3.013 4.686 -12.292 1.00 84.19 92 SER A C 1
ATOM 686 O O . SER A 1 92 ? 2.523 3.795 -11.594 1.00 84.19 92 SER A O 1
ATOM 688 N N . ALA A 1 93 ? 2.293 5.726 -12.719 1.00 82.88 93 ALA A N 1
ATOM 689 C CA . ALA A 1 93 ? 0.861 5.872 -12.478 1.00 82.88 93 ALA A CA 1
ATOM 690 C C . ALA A 1 93 ? 0.049 4.632 -12.898 1.00 82.88 93 ALA A C 1
ATOM 692 O O . ALA A 1 93 ? -0.919 4.272 -12.233 1.00 82.88 93 ALA A O 1
ATOM 693 N N . GLU A 1 94 ? 0.446 3.967 -13.985 1.00 82.31 94 GLU A N 1
ATOM 694 C CA . GLU A 1 94 ? -0.230 2.780 -14.511 1.00 82.31 94 GLU A CA 1
ATOM 695 C C . GLU A 1 94 ? 0.037 1.543 -13.644 1.00 82.31 94 GLU A C 1
ATOM 697 O O . GLU A 1 94 ? -0.898 0.809 -13.326 1.00 82.31 94 GLU A O 1
ATOM 702 N N . GLU A 1 95 ? 1.280 1.353 -13.192 1.00 84.19 95 GLU A N 1
ATOM 703 C CA . GLU A 1 95 ? 1.674 0.257 -12.295 1.00 84.19 95 GLU A CA 1
ATOM 704 C C . GLU A 1 95 ? 0.995 0.383 -10.924 1.00 84.19 95 GLU A C 1
ATOM 706 O O . GLU A 1 95 ? 0.447 -0.599 -10.422 1.00 84.19 95 GLU A O 1
ATOM 711 N N . LEU A 1 96 ? 0.921 1.595 -10.359 1.00 85.25 96 LEU A N 1
ATOM 712 C CA . LEU A 1 96 ? 0.189 1.854 -9.115 1.00 85.25 96 LEU A CA 1
ATOM 713 C C . LEU A 1 96 ? -1.319 1.575 -9.261 1.00 85.25 96 LEU A C 1
ATOM 715 O O . LEU A 1 96 ? -1.908 0.905 -8.412 1.00 85.25 96 LEU A O 1
ATOM 719 N N . ARG A 1 97 ? -1.950 2.038 -10.351 1.00 86.38 97 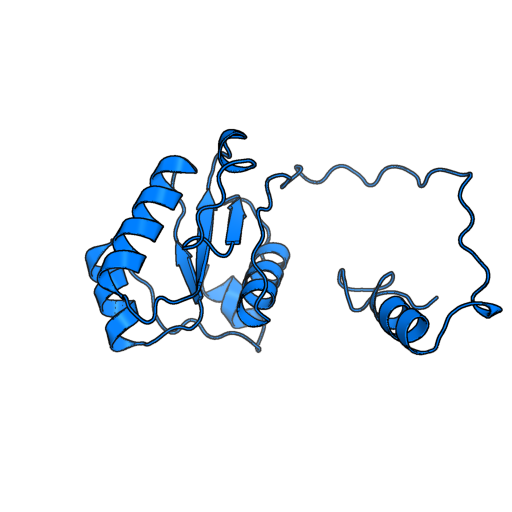ARG A N 1
ATOM 720 C CA . ARG A 1 97 ? -3.370 1.754 -10.647 1.00 86.38 97 ARG A CA 1
ATOM 721 C C . ARG A 1 97 ? -3.623 0.251 -10.814 1.00 86.38 97 ARG A C 1
ATOM 723 O O . ARG A 1 97 ? -4.631 -0.254 -10.325 1.00 86.38 97 ARG A O 1
ATOM 730 N N . ALA A 1 98 ? -2.723 -0.471 -11.484 1.00 86.00 98 ALA A N 1
ATOM 731 C CA . ALA A 1 98 ? -2.821 -1.920 -11.656 1.00 86.00 98 ALA A CA 1
ATOM 732 C C . ALA A 1 98 ? -2.689 -2.668 -10.318 1.00 86.00 98 ALA A C 1
ATOM 734 O O . ALA A 1 98 ? -3.517 -3.527 -10.018 1.00 86.00 98 ALA A O 1
ATOM 735 N N . ALA A 1 99 ? -1.718 -2.287 -9.484 1.00 87.50 99 ALA A N 1
ATOM 736 C CA . ALA A 1 99 ? -1.518 -2.831 -8.144 1.00 87.50 99 ALA A CA 1
ATOM 737 C C . ALA A 1 99 ? -2.762 -2.679 -7.251 1.00 87.50 99 ALA A C 1
ATOM 739 O O . ALA A 1 99 ? -3.224 -3.661 -6.670 1.00 87.50 99 ALA A O 1
ATOM 740 N N . ILE A 1 100 ? -3.354 -1.480 -7.188 1.00 88.50 100 ILE A N 1
ATOM 741 C CA . ILE A 1 100 ? -4.569 -1.225 -6.393 1.00 88.50 100 ILE A CA 1
ATOM 742 C C . ILE A 1 100 ? -5.740 -2.094 -6.896 1.00 88.50 100 ILE A C 1
ATOM 744 O O . ILE A 1 100 ? -6.422 -2.736 -6.095 1.00 88.50 100 ILE A O 1
ATOM 748 N N . ARG A 1 101 ? -5.928 -2.214 -8.218 1.00 88.12 101 ARG A N 1
ATOM 749 C CA . ARG A 1 101 ? -6.955 -3.096 -8.810 1.00 88.12 101 ARG A CA 1
ATOM 750 C C . ARG A 1 101 ? -6.728 -4.576 -8.490 1.00 88.12 101 ARG A C 1
ATOM 752 O O . ARG A 1 101 ? -7.689 -5.271 -8.172 1.00 88.12 101 ARG A O 1
ATOM 759 N N . MET A 1 102 ? -5.484 -5.059 -8.528 1.00 86.50 102 MET A N 1
ATOM 760 C CA . MET A 1 102 ? -5.150 -6.442 -8.158 1.00 86.50 102 MET A CA 1
ATOM 761 C C . MET A 1 102 ? -5.478 -6.737 -6.689 1.00 86.50 102 MET A C 1
ATOM 763 O O . MET A 1 102 ? -6.047 -7.789 -6.399 1.00 86.50 102 MET A O 1
ATOM 767 N N . LEU A 1 103 ? -5.191 -5.799 -5.778 1.00 88.38 103 LEU A N 1
ATOM 768 C CA . LEU A 1 103 ? -5.556 -5.929 -4.365 1.00 88.38 103 LEU A CA 1
ATOM 769 C C . LEU A 1 103 ? -7.076 -5.960 -4.167 1.00 88.38 103 LEU A C 1
ATOM 771 O O . LEU A 1 103 ? -7.571 -6.848 -3.474 1.00 88.38 103 LEU A O 1
ATOM 775 N N . SER A 1 104 ? -7.817 -5.040 -4.796 1.00 87.19 104 SER A N 1
ATOM 776 C CA . SER A 1 104 ? -9.289 -4.987 -4.717 1.00 87.19 104 SER A CA 1
ATOM 777 C C . S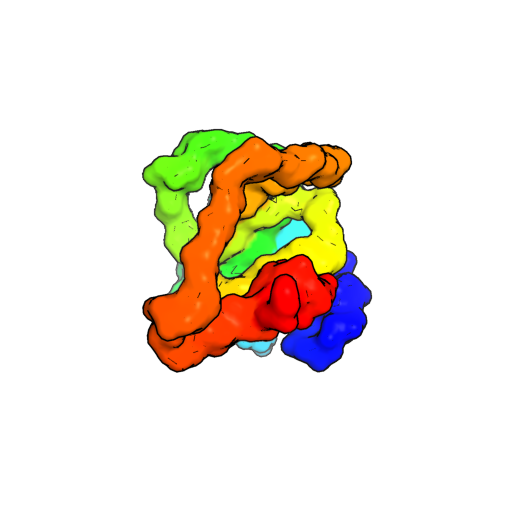ER A 1 104 ? -9.926 -6.276 -5.256 1.00 87.19 104 SER A C 1
ATOM 779 O O . SER A 1 104 ? -10.781 -6.870 -4.602 1.00 87.19 104 SER A O 1
ATOM 781 N N . ALA A 1 105 ? -9.415 -6.798 -6.377 1.00 86.38 105 ALA A N 1
ATOM 782 C CA . ALA A 1 105 ? -9.837 -8.072 -6.965 1.00 86.38 105 ALA A CA 1
ATOM 783 C C . ALA A 1 105 ? -9.448 -9.322 -6.141 1.00 86.38 105 ALA A C 1
ATOM 785 O O . ALA A 1 105 ? -9.754 -10.445 -6.539 1.00 86.38 105 ALA A O 1
ATOM 786 N N . GLY A 1 106 ? -8.796 -9.149 -4.988 1.00 83.12 106 GLY A N 1
ATOM 787 C CA . GLY A 1 106 ? -8.569 -10.200 -4.001 1.00 83.12 106 GLY A CA 1
ATOM 788 C C . GLY A 1 106 ? -7.153 -10.776 -3.969 1.00 83.12 106 GLY A C 1
ATOM 789 O O . GLY A 1 106 ? -6.814 -11.464 -3.001 1.00 83.12 106 GLY A O 1
ATOM 790 N N . TYR A 1 107 ? -6.321 -10.472 -4.965 1.00 81.81 107 TYR A N 1
ATOM 791 C CA . TYR A 1 107 ? -4.967 -11.008 -5.100 1.00 81.81 107 TYR A CA 1
ATOM 792 C C . TYR A 1 107 ? -3.987 -10.376 -4.104 1.00 81.81 107 TYR A C 1
ATOM 794 O O . TYR A 1 107 ? -4.215 -9.276 -3.599 1.00 81.81 107 TYR A O 1
ATOM 802 N N . SER A 1 108 ? -2.877 -11.077 -3.875 1.00 81.94 108 SER A N 1
ATOM 803 C CA . SER A 1 108 ? -1.678 -10.542 -3.228 1.00 81.94 108 SER A CA 1
ATOM 804 C C . SER A 1 108 ? -0.467 -10.798 -4.125 1.00 81.94 108 SER A C 1
ATOM 806 O O . SER A 1 108 ? -0.449 -11.791 -4.857 1.00 81.94 108 SER A O 1
ATOM 808 N N . PHE A 1 109 ? 0.527 -9.913 -4.103 1.00 78.88 109 PHE A N 1
ATOM 809 C CA . PHE A 1 109 ? 1.708 -10.000 -4.966 1.00 78.88 109 PHE A CA 1
ATOM 810 C C . PHE A 1 109 ? 2.920 -9.288 -4.357 1.00 78.88 109 PHE A C 1
ATOM 812 O O . PHE A 1 109 ? 2.800 -8.295 -3.645 1.00 78.88 109 PHE A O 1
ATOM 819 N N . LEU A 1 110 ? 4.106 -9.749 -4.736 1.00 69.50 110 LEU A N 1
ATOM 820 C CA . LEU A 1 110 ? 5.349 -8.999 -4.597 1.00 69.50 110 LEU A CA 1
ATOM 821 C C . LEU A 1 110 ? 5.778 -8.599 -6.010 1.00 69.50 110 LEU A C 1
ATOM 823 O O . LEU A 1 110 ? 5.793 -9.454 -6.896 1.00 69.50 110 LEU A O 1
ATOM 827 N N . ALA A 1 111 ? 6.122 -7.328 -6.238 1.00 63.56 111 ALA A N 1
ATOM 828 C CA . ALA A 1 111 ? 6.633 -6.848 -7.525 1.00 63.56 111 ALA A CA 1
ATOM 829 C C . ALA A 1 111 ? 8.126 -6.449 -7.426 1.00 63.56 111 ALA A C 1
ATOM 831 O O . ALA A 1 111 ? 8.458 -5.269 -7.557 1.00 63.56 111 ALA A O 1
ATOM 832 N N . PRO A 1 112 ? 9.048 -7.410 -7.198 1.00 51.34 112 PRO A N 1
ATOM 833 C CA . PRO A 1 112 ? 10.477 -7.136 -7.017 1.00 51.34 112 PRO A CA 1
ATOM 834 C C . PRO A 1 112 ? 11.197 -6.730 -8.316 1.00 51.34 112 PRO A C 1
ATOM 836 O O . PRO A 1 112 ? 12.352 -6.321 -8.272 1.00 51.34 112 PRO A O 1
ATOM 839 N N . GLU A 1 113 ? 10.541 -6.826 -9.477 1.00 48.94 113 GLU A N 1
ATOM 840 C CA . GLU A 1 113 ? 11.104 -6.437 -10.774 1.00 48.94 113 GLU A CA 1
ATOM 841 C C . GLU A 1 113 ? 10.456 -5.165 -11.346 1.00 48.94 113 GLU A C 1
ATOM 843 O O . GLU A 1 113 ? 9.959 -5.158 -12.473 1.00 48.94 113 GLU A O 1
ATOM 848 N N . ALA A 1 114 ? 10.570 -4.038 -10.634 1.00 46.22 114 ALA A N 1
ATOM 849 C CA . ALA A 1 114 ? 10.540 -2.724 -11.289 1.00 46.22 114 ALA A CA 1
ATOM 850 C C . ALA A 1 114 ? 11.837 -2.525 -12.099 1.00 46.22 114 ALA A C 1
ATOM 852 O O . ALA A 1 114 ? 12.707 -1.714 -11.777 1.00 46.22 114 ALA A O 1
ATOM 853 N N . HIS A 1 115 ? 12.007 -3.324 -13.154 1.00 39.44 115 HIS A N 1
ATOM 854 C CA . HIS A 1 115 ? 13.109 -3.172 -14.092 1.00 39.44 115 HIS A CA 1
ATOM 855 C C . HIS A 1 115 ? 13.043 -1.768 -14.719 1.00 39.44 115 HIS A C 1
ATOM 857 O O . HIS A 1 115 ? 12.037 -1.456 -15.363 1.00 39.44 115 HIS A O 1
ATOM 863 N N . PRO A 1 116 ? 14.095 -0.928 -14.613 1.00 38.22 116 PRO A N 1
ATOM 864 C CA . PRO A 1 116 ? 14.098 0.402 -15.216 1.00 38.22 116 PRO A CA 1
ATOM 865 C C . PRO A 1 116 ? 13.998 0.261 -16.738 1.00 38.22 116 PRO A C 1
ATOM 867 O O . PRO A 1 116 ? 14.978 -0.100 -17.388 1.00 38.22 116 PRO A O 1
ATOM 870 N N . ARG A 1 117 ? 12.774 0.461 -17.258 1.00 43.94 117 ARG A N 1
ATOM 871 C CA . ARG A 1 117 ? 12.282 0.178 -18.623 1.00 43.94 117 ARG A CA 1
ATOM 872 C C . ARG A 1 117 ? 13.331 -0.446 -19.551 1.00 43.94 117 ARG A C 1
ATOM 874 O O . ARG A 1 117 ? 13.880 0.240 -20.417 1.00 43.94 117 ARG A O 1
ATOM 881 N N . ARG A 1 118 ? 13.582 -1.760 -19.413 1.00 40.75 118 ARG A N 1
ATOM 882 C CA . ARG A 1 118 ? 14.399 -2.485 -20.402 1.00 40.75 118 ARG A CA 1
ATOM 883 C C . ARG A 1 118 ? 13.780 -2.244 -21.786 1.00 40.75 118 ARG A C 1
ATOM 885 O O . ARG A 1 118 ? 12.583 -2.503 -21.940 1.00 40.75 118 ARG A O 1
ATOM 892 N N . PRO A 1 119 ? 14.541 -1.786 -22.798 1.00 42.84 119 PRO A N 1
ATOM 893 C CA . PRO A 1 119 ? 14.023 -1.745 -24.156 1.00 42.84 119 PRO A CA 1
ATOM 894 C C . PRO A 1 119 ? 13.609 -3.167 -24.542 1.00 42.84 119 PRO A C 1
ATOM 896 O O . PRO A 1 119 ? 14.386 -4.107 -24.361 1.00 42.84 119 PRO A O 1
ATOM 899 N N . ARG A 1 120 ? 12.362 -3.318 -25.008 1.00 45.38 120 ARG A N 1
ATOM 900 C CA . ARG A 1 120 ? 11.736 -4.608 -25.331 1.00 45.38 120 ARG A CA 1
ATOM 901 C C . ARG A 1 120 ? 12.714 -5.469 -26.144 1.00 45.38 120 ARG A C 1
ATOM 903 O O . ARG A 1 120 ? 13.032 -5.071 -27.268 1.00 45.38 120 ARG A O 1
ATOM 910 N N . PRO A 1 121 ? 13.185 -6.621 -25.629 1.00 44.81 121 PRO A N 1
ATOM 911 C CA . PRO A 1 121 ? 14.055 -7.485 -26.411 1.00 44.81 121 PRO A CA 1
ATOM 912 C C . PRO A 1 121 ? 13.306 -7.944 -27.673 1.00 44.81 121 PRO A C 1
ATOM 914 O O . PRO A 1 121 ? 12.089 -8.169 -27.610 1.00 44.81 121 PRO A O 1
ATOM 917 N N . PRO A 1 122 ? 13.988 -8.071 -28.826 1.00 41.69 122 PRO A N 1
ATO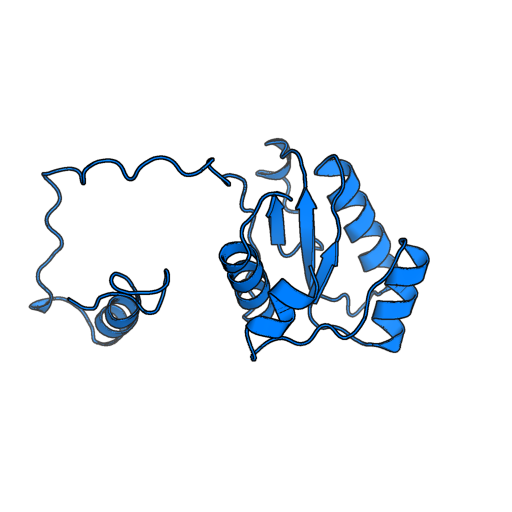M 918 C CA . PRO A 1 122 ? 13.367 -8.622 -30.023 1.00 41.69 122 PRO A CA 1
ATOM 919 C C . PRO A 1 122 ? 12.837 -10.025 -29.710 1.00 41.69 122 PRO A C 1
ATOM 921 O O . PRO A 1 122 ? 13.503 -10.814 -29.038 1.00 41.69 122 PRO A O 1
ATOM 924 N N . ALA A 1 123 ? 11.613 -10.317 -30.155 1.00 45.56 123 ALA A N 1
ATOM 925 C CA . ALA A 1 123 ? 10.937 -11.560 -29.798 1.00 45.56 123 ALA A CA 1
ATOM 926 C C . ALA A 1 123 ? 11.743 -12.786 -30.280 1.00 45.56 123 ALA A C 1
ATOM 928 O O . ALA A 1 123 ? 12.218 -12.777 -31.420 1.00 45.56 123 ALA A O 1
ATOM 929 N N . PRO A 1 124 ? 11.890 -13.844 -29.459 1.00 40.88 124 PRO A N 1
ATOM 930 C CA . PRO A 1 124 ? 12.661 -15.023 -29.832 1.00 40.88 124 PRO A CA 1
ATOM 931 C C . PRO A 1 124 ? 11.996 -15.749 -31.008 1.00 40.88 124 PRO A C 1
ATOM 933 O O . PRO A 1 124 ? 10.925 -16.347 -30.881 1.00 40.88 124 PRO A O 1
ATOM 936 N N . SER A 1 125 ? 12.647 -15.709 -32.169 1.00 48.22 125 SER A N 1
ATOM 937 C CA . SER A 1 125 ? 12.185 -16.364 -33.392 1.00 48.22 125 SER A CA 1
ATOM 938 C C . SER A 1 125 ? 12.331 -17.887 -33.283 1.00 48.22 125 SER A C 1
ATOM 940 O O . SER A 1 125 ? 13.370 -18.440 -33.639 1.00 48.22 125 SER A O 1
ATOM 942 N N . GLY A 1 126 ? 11.296 -18.572 -32.788 1.00 45.56 126 GLY A N 1
ATOM 943 C CA . GLY A 1 126 ? 11.286 -20.039 -32.725 1.00 45.56 126 GLY A CA 1
ATOM 944 C C . GLY A 1 126 ? 10.009 -20.671 -32.167 1.00 45.56 126 GLY A C 1
ATOM 945 O O . GLY A 1 126 ? 9.548 -21.674 -32.706 1.00 45.56 126 GLY A O 1
ATOM 946 N N . LEU A 1 127 ? 9.398 -20.086 -31.132 1.00 41.91 127 LEU A N 1
ATOM 947 C CA . LEU A 1 127 ? 8.195 -20.650 -30.506 1.00 41.91 127 LEU A CA 1
ATOM 948 C C . LEU A 1 127 ? 6.921 -20.103 -31.160 1.00 41.91 127 LEU A C 1
ATOM 950 O O . LEU A 1 127 ? 6.451 -19.012 -30.846 1.00 41.91 127 LEU A O 1
ATOM 954 N N . ARG A 1 128 ? 6.364 -20.884 -32.089 1.00 45.66 128 ARG A N 1
ATOM 955 C CA . ARG A 1 128 ? 5.052 -20.630 -32.695 1.00 45.66 128 ARG A CA 1
ATOM 956 C C . ARG A 1 128 ? 3.955 -21.137 -31.740 1.00 45.66 128 ARG A C 1
ATOM 958 O O . ARG A 1 128 ? 4.013 -22.312 -31.381 1.00 45.66 128 ARG A O 1
ATOM 965 N N . PRO A 1 129 ? 2.975 -20.310 -31.328 1.00 49.34 129 PRO A N 1
ATOM 966 C CA . PRO A 1 129 ? 1.870 -20.775 -30.489 1.00 49.34 129 PRO A CA 1
ATOM 967 C C . PRO A 1 129 ? 0.991 -21.802 -31.232 1.00 49.34 129 PRO A C 1
ATOM 969 O O . PRO A 1 129 ? 0.989 -21.814 -32.471 1.00 49.34 129 PRO A O 1
ATOM 972 N N . PRO A 1 130 ? 0.250 -22.662 -30.504 1.00 51.00 130 PRO A N 1
ATOM 973 C CA . PRO A 1 130 ? -0.673 -23.624 -31.105 1.00 51.00 130 PRO A CA 1
ATOM 974 C C . PRO A 1 130 ? -1.796 -22.919 -31.891 1.00 51.00 130 PRO A C 1
ATOM 976 O O . PRO A 1 130 ? -2.115 -21.758 -31.614 1.00 51.00 130 PRO A O 1
ATOM 979 N N . PRO A 1 131 ? -2.400 -23.587 -32.890 1.00 51.31 131 PRO A N 1
ATOM 980 C CA . PRO A 1 131 ? -3.498 -23.012 -33.654 1.00 51.31 131 PRO A CA 1
ATOM 981 C C . PRO A 1 131 ? -4.747 -22.835 -32.778 1.00 51.31 131 PRO A C 1
ATOM 983 O O . PRO A 1 131 ? -5.108 -23.704 -31.990 1.00 51.31 131 PRO A O 1
ATOM 986 N N . VAL A 1 132 ? -5.459 -21.722 -32.981 1.00 52.88 132 VAL A N 1
ATOM 987 C CA . VAL A 1 132 ? -6.661 -21.340 -32.206 1.00 52.88 132 VAL A CA 1
ATOM 988 C C . VAL A 1 132 ? -7.791 -22.385 -32.298 1.00 52.88 132 VAL A C 1
ATOM 990 O O . VAL A 1 132 ? -8.676 -22.409 -31.450 1.00 52.88 132 VAL A O 1
ATOM 993 N N . SER A 1 133 ? -7.736 -23.276 -33.295 1.00 50.84 133 SER A N 1
ATOM 994 C CA . SER A 1 133 ? -8.621 -24.434 -33.479 1.00 50.84 133 SER A CA 1
ATOM 995 C C . SER A 1 133 ? -8.754 -25.335 -32.248 1.00 50.84 133 SER A C 1
ATOM 997 O O . SER A 1 133 ? -9.819 -25.910 -32.044 1.00 50.84 133 SER A O 1
ATOM 999 N N . ASP A 1 134 ? -7.686 -25.457 -31.454 1.00 52.72 134 ASP A N 1
ATOM 1000 C CA . ASP A 1 134 ? -7.595 -26.423 -30.352 1.00 52.72 134 ASP A CA 1
ATOM 1001 C C . ASP A 1 134 ? -7.942 -25.804 -28.980 1.00 52.72 134 ASP A C 1
ATOM 1003 O O . ASP A 1 134 ? -7.892 -26.486 -27.959 1.00 52.72 134 ASP A O 1
ATOM 1007 N N . MET A 1 135 ? -8.291 -24.510 -28.936 1.00 47.66 135 MET A N 1
ATOM 1008 C CA . MET A 1 135 ? -8.570 -23.781 -27.693 1.00 47.66 135 MET A CA 1
ATOM 1009 C C . MET A 1 135 ? -10.035 -23.912 -27.265 1.00 47.66 135 MET A C 1
ATOM 1011 O O . MET A 1 135 ? -10.956 -23.637 -28.038 1.00 47.66 135 MET A O 1
ATOM 1015 N N . THR A 1 136 ? -10.273 -24.241 -25.995 1.00 55.44 136 THR A N 1
ATOM 1016 C CA . THR A 1 136 ? -11.625 -24.225 -25.426 1.00 55.44 136 THR A CA 1
ATOM 1017 C C . THR A 1 136 ? -12.135 -22.790 -25.262 1.00 55.44 136 THR A C 1
ATOM 1019 O O . THR A 1 136 ? -11.366 -21.830 -25.149 1.00 55.44 136 THR A O 1
ATOM 1022 N N . GLY A 1 137 ? -13.461 -22.616 -25.205 1.00 50.34 137 GLY A N 1
ATOM 1023 C CA . GLY A 1 137 ? -14.084 -21.284 -25.173 1.00 50.34 137 GLY A CA 1
ATOM 1024 C C . GLY A 1 137 ? -13.604 -20.371 -24.034 1.00 50.34 137 GLY A C 1
ATOM 1025 O O . GLY A 1 137 ? -13.569 -19.157 -24.213 1.00 50.34 137 GLY A O 1
ATOM 1026 N N . ARG A 1 138 ? -13.175 -20.944 -22.900 1.00 49.66 138 ARG A N 1
ATOM 1027 C CA . ARG A 1 138 ? -12.667 -20.202 -21.733 1.00 49.66 138 ARG A CA 1
ATOM 1028 C C . ARG A 1 138 ? -11.219 -19.732 -21.914 1.00 49.66 138 ARG A C 1
ATOM 1030 O O . ARG A 1 138 ? -10.863 -18.652 -21.459 1.00 49.66 138 ARG A O 1
ATOM 1037 N N . GLU A 1 139 ? -10.392 -20.505 -22.613 1.00 50.97 139 GLU A N 1
ATOM 1038 C CA . GLU A 1 139 ? -9.014 -20.118 -22.954 1.00 50.97 139 GLU A CA 1
ATOM 1039 C C . GLU A 1 139 ? -9.009 -19.032 -24.036 1.00 50.97 139 GLU A C 1
ATOM 1041 O O . GLU A 1 139 ? -8.224 -18.088 -23.981 1.00 50.97 139 GLU A O 1
ATOM 1046 N N . LEU A 1 140 ? -9.944 -19.127 -24.986 1.00 52.31 140 LEU A N 1
ATOM 1047 C CA . LEU A 1 140 ? -10.163 -18.129 -26.035 1.00 52.31 140 LEU A CA 1
ATOM 1048 C C . LEU A 1 140 ? -10.705 -16.804 -25.453 1.00 52.31 140 LEU A C 1
ATOM 1050 O O . LEU A 1 140 ? -10.409 -15.731 -25.972 1.00 52.31 140 LEU A O 1
ATOM 1054 N N . GLU A 1 141 ? -11.448 -16.853 -24.344 1.00 51.56 141 GLU A N 1
ATOM 1055 C CA . GLU A 1 141 ? -11.887 -15.670 -23.592 1.00 51.56 141 GLU A CA 1
ATOM 1056 C C . GLU A 1 141 ? -10.733 -14.986 -22.839 1.00 51.56 141 GLU A C 1
ATOM 1058 O O . GLU A 1 141 ? -10.586 -13.771 -22.945 1.00 51.56 141 GLU A O 1
ATOM 1063 N N . VAL A 1 142 ? -9.843 -15.745 -22.187 1.00 55.66 142 VAL A N 1
ATOM 1064 C CA . VAL A 1 142 ? -8.609 -15.193 -21.587 1.00 55.66 142 VAL A CA 1
ATOM 1065 C C . VAL A 1 142 ? -7.693 -14.595 -22.664 1.00 55.66 142 VAL A C 1
ATOM 1067 O O . VAL A 1 142 ? -7.192 -13.483 -22.507 1.00 55.66 142 VAL A O 1
ATOM 1070 N N . LEU A 1 143 ? -7.540 -15.264 -23.813 1.00 49.72 143 LEU A N 1
ATOM 1071 C CA . LEU A 1 143 ? -6.774 -14.739 -24.950 1.00 49.72 143 LEU A CA 1
ATOM 1072 C C . LEU A 1 143 ? -7.403 -13.476 -25.572 1.00 49.72 143 LEU A C 1
ATOM 1074 O O . LEU A 1 143 ? -6.719 -12.738 -26.268 1.00 49.72 143 LEU A O 1
ATOM 1078 N N . ARG A 1 144 ? -8.690 -13.174 -25.356 1.00 49.47 144 ARG A N 1
ATOM 1079 C CA . ARG A 1 144 ? -9.319 -11.931 -25.860 1.00 49.47 144 ARG A CA 1
ATOM 1080 C C . ARG A 1 144 ? -8.905 -10.669 -25.118 1.00 49.47 144 ARG A C 1
ATOM 1082 O O . ARG A 1 144 ? -9.244 -9.569 -25.569 1.00 49.47 144 ARG A O 1
ATOM 1089 N N . LEU A 1 145 ? -8.175 -10.830 -24.022 1.00 48.28 145 LEU A N 1
ATOM 1090 C CA . LEU A 1 145 ? -7.825 -9.757 -23.116 1.00 48.28 145 LEU A CA 1
ATOM 1091 C C . LEU A 1 145 ? -6.343 -9.325 -23.209 1.00 48.28 145 LEU A C 1
ATOM 1093 O O . LEU A 1 145 ? -6.049 -8.302 -22.616 1.00 48.28 145 LEU A O 1
ATOM 1097 N N . LEU A 1 146 ? -5.425 -9.982 -23.952 1.00 48.62 146 LEU A N 1
ATOM 1098 C CA . LEU A 1 146 ? -3.985 -10.045 -23.570 1.00 48.62 146 LEU A CA 1
ATOM 1099 C C . LEU A 1 146 ? -2.854 -9.314 -24.368 1.00 48.62 146 LEU A C 1
ATOM 1101 O O . LEU A 1 146 ? -1.813 -9.102 -23.755 1.00 48.62 146 LEU A O 1
ATOM 1105 N N . ALA A 1 147 ? -2.954 -8.965 -25.672 1.00 39.62 147 ALA A N 1
ATOM 1106 C CA . ALA A 1 147 ? -1.820 -8.513 -26.563 1.00 39.62 147 ALA A CA 1
ATOM 1107 C C . ALA A 1 147 ? -1.514 -7.087 -27.288 1.00 39.62 147 ALA A C 1
ATOM 1109 O O . ALA A 1 147 ? -0.371 -7.054 -27.740 1.00 39.62 147 ALA A O 1
ATOM 1110 N N . ARG A 1 148 ? -2.110 -5.855 -27.549 1.00 39.34 148 ARG A N 1
ATOM 1111 C CA . ARG A 1 148 ? -3.301 -4.925 -27.861 1.00 39.34 148 ARG A CA 1
ATOM 1112 C C . ARG A 1 148 ? -3.837 -3.705 -27.002 1.00 39.34 148 ARG A C 1
ATOM 1114 O O . ARG A 1 148 ? -4.921 -3.228 -27.317 1.00 39.34 148 ARG A O 1
ATOM 1121 N N . GLY A 1 149 ? -3.203 -3.138 -25.971 1.00 44.28 149 GLY A N 1
ATOM 1122 C CA . GLY A 1 149 ? -3.768 -1.975 -25.239 1.00 44.28 149 GLY A CA 1
ATOM 1123 C C . GLY A 1 149 ? -3.246 -1.691 -23.822 1.00 44.28 149 GLY A C 1
ATOM 1124 O O . GLY A 1 149 ? -2.460 -0.765 -23.638 1.00 44.28 149 GLY A O 1
ATOM 1125 N N . TYR A 1 150 ? -3.772 -2.416 -22.829 1.00 50.31 150 TYR A N 1
ATOM 1126 C CA . TYR A 1 150 ? -3.266 -2.484 -21.444 1.00 50.31 150 TYR A CA 1
ATOM 1127 C C . TYR A 1 150 ? -2.888 -3.943 -21.175 1.00 50.31 150 TYR A C 1
ATOM 1129 O O . TYR A 1 150 ? -3.501 -4.804 -21.789 1.00 50.31 150 TYR A O 1
ATOM 1137 N N . THR A 1 151 ? -2.034 -4.294 -20.210 1.00 52.25 151 THR A N 1
ATOM 1138 C CA . THR A 1 151 ? -1.625 -5.712 -20.033 1.00 52.25 151 THR A CA 1
ATOM 1139 C C . THR A 1 151 ? -2.781 -6.715 -19.868 1.00 52.25 151 THR A C 1
ATOM 1141 O O . THR A 1 151 ? -2.572 -7.893 -20.146 1.00 52.25 151 THR A O 1
ATOM 1144 N N . ASN A 1 152 ? -4.005 -6.266 -19.524 1.00 40.03 152 ASN A N 1
ATOM 1145 C CA . ASN A 1 152 ? -5.222 -6.846 -20.115 1.00 40.03 152 ASN A CA 1
ATOM 1146 C C . ASN A 1 152 ? -6.283 -5.826 -20.645 1.00 40.03 152 ASN A C 1
ATOM 1148 O O . ASN A 1 152 ? -7.237 -5.483 -19.951 1.00 40.03 152 ASN A O 1
ATOM 1152 N N . ALA A 1 153 ? -6.165 -5.391 -21.905 1.00 41.12 153 ALA A N 1
ATOM 1153 C CA . ALA A 1 153 ? -7.257 -4.987 -22.822 1.00 41.12 153 ALA A CA 1
ATOM 1154 C C . ALA A 1 153 ? -6.882 -5.280 -24.291 1.00 41.12 153 ALA A C 1
ATOM 1156 O O . ALA A 1 153 ? -7.284 -4.606 -25.239 1.00 41.12 153 ALA A O 1
ATOM 1157 N N . GLU A 1 154 ? -6.018 -6.267 -24.451 1.00 38.88 154 GLU A N 1
ATOM 1158 C CA . GLU A 1 154 ? -4.888 -6.340 -25.374 1.00 38.88 154 GLU A CA 1
ATOM 1159 C C . GLU A 1 154 ? -5.266 -7.464 -26.422 1.00 38.88 154 GLU A C 1
ATOM 1161 O O . GLU A 1 154 ? -6.402 -7.944 -26.385 1.00 38.88 154 GLU A O 1
ATOM 1166 N N . THR A 1 155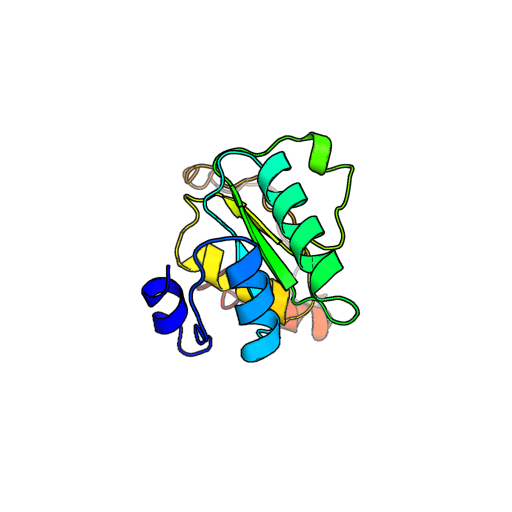 ? -4.528 -7.772 -27.514 1.00 33.00 155 THR A N 1
ATOM 1167 C CA . THR A 1 155 ? -4.962 -8.729 -28.578 1.00 33.00 155 THR A CA 1
ATOM 1168 C C . THR A 1 155 ? -5.591 -10.007 -28.004 1.00 33.00 155 THR A C 1
ATOM 1170 O O . THR A 1 155 ? -4.977 -10.698 -27.199 1.00 33.00 155 THR A O 1
ATOM 1173 N N . SER A 1 156 ? -6.820 -10.296 -28.451 1.00 31.89 156 SER A N 1
ATOM 1174 C CA . SER A 1 156 ? -6.997 -11.326 -29.479 1.00 31.89 156 SER A CA 1
ATOM 1175 C C . SER A 1 156 ? -6.772 -10.722 -30.863 1.00 31.89 156 SER A C 1
ATOM 1177 O O . SER A 1 156 ? -7.524 -9.839 -31.287 1.00 31.89 156 SER A O 1
ATOM 1179 N N . ARG A 1 157 ? -5.699 -11.170 -31.513 1.00 31.66 157 ARG A N 1
ATOM 1180 C CA . ARG A 1 157 ? -5.231 -10.896 -32.881 1.00 31.66 157 ARG A CA 1
ATOM 1181 C C . ARG A 1 157 ? -3.834 -11.490 -33.012 1.00 31.66 157 ARG A C 1
ATOM 1183 O O . ARG A 1 157 ? -3.016 -11.164 -32.124 1.00 31.66 157 ARG A O 1
#

pLDDT: mean 72.61, std 18.86, range [31.66, 95.0]

Sequence (157 aa):
MKEIVQEAGDMAVTGETTDTADTIRGIRDLSPEIVVTGPLTDCADSIAAVRKIAAEVSPRPPRFLALVDAWDARYLDTPEPEVGGLLYTNASAEELRAAIRMLSAGYSFLAPEAHPRRPRPPAPSGLRPPPVSDMTGRELEVLRLLARGYTNAETSR

Organism: NCBI:txid509200

Radius of gyration: 18.55 Å; chains: 1; bounding box: 30×39×49 Å

InterPro domains:
  IPR016032 Signal transduction response regulator, C-terminal effector [SSF46894] (124-156)